Protein AF-E3FW60-F1 (afdb_monomer)

Solvent-accessible surface area (backbone atoms only — not comparable to full-atom values): 5239 Å² total; per-residue (Å²): 118,42,30,37,68,32,73,89,52,52,66,91,83,72,66,78,47,38,93,88,78,65,52,65,88,69,76,85,56,91,62,65,37,36,26,53,87,51,48,83,69,99,64,50,63,35,30,24,71,88,44,71,89,43,76,48,65,38,70,73,46,56,52,50,35,60,75,69,68,62,77,92,77,83,90,72,94,70,53,70,89

Foldseek 3Di:
DAWAWDPVQDDPPQDAADPVPRASPDDDGPATETAPVRDPDPDQWHAHPNHRVDIDGDPVVVVVCVVVVPDDDDDDDHHYD

InterPro domains:
  IPR011750 Myxococcus xanthus double-CXXCG motif [PF09535] (2-79)

Sequence (81 aa):
MEGRLHPDCFPSGYVQPCSRCGRSGLSLPKKRLLDTSSVQGPFDVFRLADFSTVVVCTERFSDACHRLGLDGVTFKPLPGV

Structure (mmCIF, N/CA/C/O backbone):
data_AF-E3FW60-F1
#
_entry.id   AF-E3FW60-F1
#
loop_
_atom_site.group_PDB
_atom_site.id
_atom_site.type_symbol
_atom_site.label_atom_id
_atom_site.label_alt_id
_atom_site.label_comp_id
_atom_site.label_asym_id
_atom_site.label_entity_id
_atom_site.label_seq_id
_atom_site.pdbx_PDB_ins_code
_atom_site.Cartn_x
_atom_site.Cartn_y
_atom_site.Cartn_z
_atom_site.occupancy
_atom_site.B_iso_or_equiv
_atom_site.auth_seq_id
_atom_site.auth_comp_id
_atom_site.auth_asym_id
_atom_site.auth_atom_id
_atom_site.pdbx_PDB_model_num
ATOM 1 N N . MET A 1 1 ? -3.237 12.830 -5.891 1.00 64.19 1 MET A N 1
ATOM 2 C CA . MET A 1 1 ? -3.650 12.002 -4.736 1.00 64.19 1 MET A CA 1
ATOM 3 C C . MET A 1 1 ? -3.133 10.589 -4.978 1.00 64.19 1 MET A C 1
ATOM 5 O O . MET A 1 1 ? -3.903 9.648 -5.136 1.00 64.19 1 MET A O 1
ATOM 9 N N . GLU A 1 2 ? -1.816 10.471 -5.131 1.00 78.44 2 GLU A N 1
ATOM 10 C CA . GLU A 1 2 ? -1.163 9.244 -5.584 1.00 78.44 2 GLU A CA 1
ATOM 11 C C . GLU A 1 2 ? 0.134 9.061 -4.800 1.00 78.44 2 GLU A C 1
ATOM 13 O O . GLU A 1 2 ? 0.775 10.050 -4.451 1.00 78.44 2 GLU A O 1
ATOM 18 N N . GLY A 1 3 ? 0.482 7.810 -4.514 1.00 87.50 3 GLY A N 1
ATOM 19 C CA . GLY A 1 3 ? 1.775 7.415 -3.956 1.00 87.50 3 GLY A CA 1
ATOM 20 C C . GLY A 1 3 ? 2.496 6.454 -4.898 1.00 87.50 3 GLY A C 1
ATOM 21 O O . GLY A 1 3 ? 1.955 6.061 -5.935 1.00 87.50 3 GLY A O 1
ATOM 22 N N . ARG A 1 4 ? 3.713 6.053 -4.547 1.00 90.94 4 ARG A N 1
ATOM 23 C CA . ARG A 1 4 ? 4.542 5.126 -5.329 1.00 90.94 4 ARG A CA 1
ATOM 24 C C . ARG A 1 4 ? 5.099 4.010 -4.459 1.00 90.94 4 ARG A C 1
ATOM 26 O O . ARG A 1 4 ? 5.166 4.130 -3.236 1.00 90.94 4 ARG A O 1
ATOM 33 N N . LEU A 1 5 ? 5.470 2.900 -5.095 1.00 91.12 5 LEU A N 1
ATOM 34 C CA . LEU A 1 5 ? 6.274 1.892 -4.405 1.00 91.12 5 LEU A CA 1
ATOM 35 C C . LEU A 1 5 ? 7.730 2.345 -4.362 1.00 91.12 5 LEU A C 1
ATOM 37 O O . LEU A 1 5 ? 8.231 2.927 -5.322 1.00 91.12 5 LEU A O 1
ATOM 41 N N . HIS A 1 6 ? 8.413 2.017 -3.270 1.00 91.00 6 HIS A N 1
ATOM 42 C CA . HIS A 1 6 ? 9.837 2.280 -3.132 1.00 91.00 6 HIS A CA 1
ATOM 43 C C . HIS A 1 6 ? 10.635 1.559 -4.238 1.00 91.00 6 HIS A C 1
ATOM 45 O O . HIS A 1 6 ? 10.310 0.403 -4.547 1.00 91.00 6 HIS A O 1
ATOM 51 N N . PRO A 1 7 ? 11.696 2.179 -4.798 1.00 87.50 7 PRO A N 1
ATOM 52 C CA . PRO A 1 7 ? 12.543 1.587 -5.837 1.00 87.50 7 PRO A CA 1
ATOM 53 C C . PRO A 1 7 ? 13.029 0.159 -5.541 1.00 87.50 7 PRO A C 1
ATOM 55 O O . PRO A 1 7 ? 13.078 -0.671 -6.445 1.00 87.50 7 PRO A O 1
ATOM 58 N N . ASP A 1 8 ? 13.284 -0.167 -4.271 1.00 89.31 8 ASP A N 1
ATOM 59 C CA . ASP A 1 8 ? 13.706 -1.507 -3.818 1.00 89.31 8 ASP A CA 1
ATOM 60 C C . ASP A 1 8 ? 12.680 -2.624 -4.080 1.00 89.31 8 ASP A C 1
ATOM 62 O O . ASP A 1 8 ? 12.988 -3.809 -3.934 1.00 89.31 8 ASP A O 1
ATOM 66 N N . CYS A 1 9 ? 11.439 -2.279 -4.429 1.00 88.38 9 CYS A N 1
ATOM 67 C CA . CYS A 1 9 ? 10.425 -3.257 -4.821 1.00 88.38 9 CYS A CA 1
ATOM 68 C C . CYS A 1 9 ? 10.596 -3.744 -6.267 1.00 88.38 9 CYS A C 1
ATOM 70 O O . CYS A 1 9 ? 9.907 -4.687 -6.670 1.00 88.38 9 CYS A O 1
ATOM 72 N N . PHE A 1 10 ? 11.473 -3.110 -7.048 1.00 85.06 10 PHE A N 1
ATOM 73 C CA . PHE A 1 10 ? 11.640 -3.361 -8.473 1.00 85.06 10 PHE A CA 1
ATOM 74 C C . PHE A 1 10 ? 12.973 -4.057 -8.789 1.00 85.06 10 PHE A C 1
ATOM 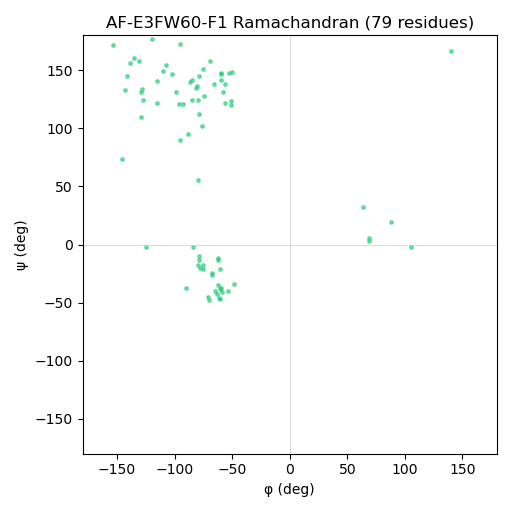76 O O . PHE A 1 10 ? 13.963 -3.851 -8.086 1.00 85.06 10 PHE A O 1
ATOM 83 N N . PRO A 1 11 ? 13.032 -4.885 -9.852 1.00 82.44 11 PRO A N 1
ATOM 84 C CA . PRO A 1 11 ? 14.289 -5.462 -10.319 1.00 82.44 11 PRO A CA 1
ATOM 85 C C . PRO A 1 11 ? 15.298 -4.375 -10.714 1.00 82.44 11 PRO A C 1
ATOM 87 O O . PRO A 1 11 ? 14.921 -3.335 -11.263 1.00 82.44 11 PRO A O 1
ATOM 90 N N . SER A 1 12 ? 16.588 -4.640 -10.496 1.00 76.25 12 SER A N 1
ATOM 91 C CA . SER A 1 12 ? 17.660 -3.770 -10.981 1.00 76.25 12 SER A CA 1
ATOM 92 C C . SER A 1 12 ? 17.581 -3.627 -12.507 1.00 76.25 12 SER A C 1
ATOM 94 O O . SER A 1 12 ? 17.441 -4.610 -13.232 1.00 76.25 12 SER A O 1
ATOM 96 N N . GLY A 1 13 ? 17.635 -2.386 -13.000 1.00 67.62 13 GLY A N 1
ATOM 97 C CA . GLY A 1 13 ? 17.475 -2.087 -14.428 1.00 67.62 13 GLY A CA 1
ATOM 98 C C . GLY A 1 13 ? 16.028 -1.879 -14.887 1.00 67.62 13 GLY A C 1
ATOM 99 O O . GLY A 1 13 ? 15.759 -1.973 -16.084 1.00 67.62 13 GLY A O 1
ATOM 100 N N . TYR A 1 14 ? 15.097 -1.595 -13.967 1.00 70.38 14 TYR A N 1
ATOM 101 C CA . TYR A 1 14 ? 13.729 -1.209 -14.314 1.00 70.38 14 TYR A CA 1
ATOM 102 C C . TYR A 1 14 ? 13.703 -0.066 -15.343 1.00 70.38 14 TYR A C 1
ATOM 104 O O . TYR A 1 14 ? 14.225 1.028 -15.119 1.00 70.38 14 TYR A O 1
ATOM 112 N N . VAL A 1 15 ? 13.085 -0.353 -16.487 1.00 64.88 15 VAL A N 1
ATOM 113 C CA . VAL A 1 15 ? 12.936 0.576 -17.605 1.00 64.88 15 VAL A CA 1
ATOM 114 C C . VAL A 1 15 ? 11.710 1.450 -17.361 1.00 64.88 15 VAL A C 1
ATOM 116 O O . VAL A 1 15 ? 10.685 0.981 -16.868 1.00 64.88 15 VAL A O 1
ATOM 119 N N . GLN A 1 16 ? 11.821 2.729 -17.722 1.00 68.69 16 GLN A N 1
ATOM 120 C CA . GLN A 1 16 ? 10.717 3.686 -17.666 1.00 68.69 16 GLN A CA 1
ATOM 121 C C . GLN A 1 16 ? 9.451 3.124 -18.348 1.00 68.69 16 GLN A C 1
ATOM 123 O O . GLN A 1 16 ? 9.569 2.369 -19.321 1.00 68.69 16 GLN A O 1
ATOM 128 N N . PRO A 1 17 ? 8.242 3.492 -17.878 1.00 77.12 17 PRO A N 1
ATOM 129 C CA . PRO A 1 17 ? 6.999 3.047 -18.497 1.00 77.12 17 PRO A CA 1
ATOM 130 C C . PRO A 1 17 ? 6.982 3.338 -20.001 1.00 77.12 17 PRO A C 1
ATOM 132 O O . PRO A 1 17 ? 7.547 4.333 -20.456 1.00 77.12 17 PRO A O 1
ATOM 135 N N . CYS A 1 18 ? 6.316 2.484 -20.783 1.00 79.44 18 CYS A N 1
ATOM 136 C CA . CYS A 1 18 ? 6.228 2.650 -22.232 1.00 79.44 18 CYS A CA 1
ATOM 137 C C . CYS A 1 18 ? 5.762 4.070 -22.592 1.00 79.44 18 CYS A C 1
ATOM 139 O O . CYS A 1 18 ? 4.663 4.469 -22.216 1.00 79.44 18 CYS A O 1
ATOM 141 N N . SER A 1 19 ? 6.541 4.804 -23.389 1.00 80.31 19 SER A N 1
ATOM 142 C CA . SER A 1 19 ? 6.216 6.186 -23.782 1.00 80.31 19 SER A CA 1
ATOM 143 C C . SER A 1 19 ? 4.900 6.317 -24.557 1.00 80.31 19 SER A C 1
ATOM 145 O O . SER A 1 19 ? 4.306 7.389 -24.591 1.00 80.31 19 SER A O 1
ATOM 147 N N . ARG A 1 20 ? 4.426 5.224 -25.169 1.00 84.44 20 ARG A N 1
ATOM 148 C CA . ARG A 1 20 ? 3.196 5.200 -25.967 1.00 84.44 20 ARG A CA 1
ATOM 149 C C . ARG A 1 20 ? 1.944 4.857 -25.161 1.00 84.44 20 ARG A C 1
ATOM 151 O O . ARG A 1 20 ? 0.879 5.378 -25.469 1.00 84.44 20 ARG A O 1
ATOM 158 N N . CYS A 1 21 ? 2.034 3.948 -24.188 1.00 83.50 21 CYS A N 1
ATOM 159 C CA . CYS A 1 21 ? 0.860 3.458 -23.448 1.00 83.50 21 CYS A CA 1
ATOM 160 C C . CYS A 1 21 ? 0.960 3.597 -21.923 1.00 83.50 21 CYS A C 1
ATOM 162 O O . CYS A 1 21 ? 0.028 3.214 -21.222 1.00 83.50 21 CYS A O 1
ATOM 164 N N . GLY A 1 22 ? 2.083 4.093 -2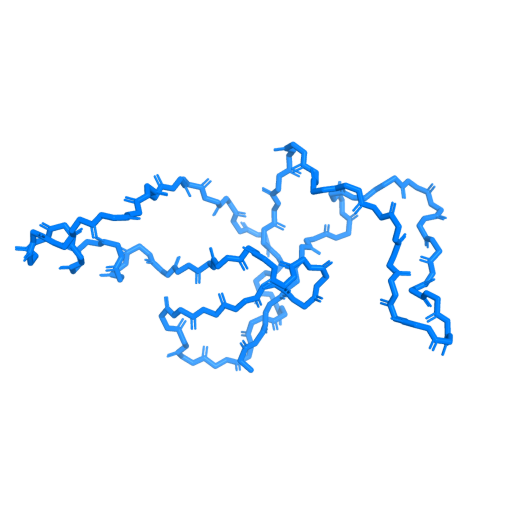1.401 1.00 76.38 22 GLY A N 1
ATOM 165 C CA . GLY A 1 22 ? 2.326 4.311 -19.974 1.00 76.38 22 GLY A CA 1
ATOM 166 C C . GLY A 1 22 ? 2.461 3.040 -19.134 1.00 76.38 22 GLY A C 1
ATOM 167 O O . GLY A 1 22 ? 2.591 3.136 -17.918 1.00 76.38 22 GLY A O 1
ATOM 168 N N . ARG A 1 23 ? 2.424 1.839 -19.732 1.00 77.69 23 ARG A N 1
ATOM 169 C CA . ARG A 1 23 ? 2.552 0.580 -18.981 1.00 77.69 23 ARG A CA 1
ATOM 170 C C . ARG A 1 23 ? 4.012 0.253 -18.690 1.00 77.69 23 ARG A C 1
ATOM 172 O O . ARG A 1 23 ? 4.846 0.277 -19.591 1.00 77.69 23 ARG A O 1
ATOM 179 N N . SER A 1 24 ? 4.277 -0.144 -17.451 1.00 76.56 24 SER A N 1
ATOM 180 C CA . SER A 1 24 ? 5.561 -0.684 -16.994 1.00 76.56 24 SER A CA 1
ATOM 181 C C . SER A 1 24 ? 5.762 -2.164 -17.347 1.00 76.56 24 SER A C 1
ATOM 183 O O . SER A 1 24 ? 6.879 -2.663 -17.302 1.00 76.56 24 SER A O 1
ATOM 185 N N . GLY A 1 25 ? 4.685 -2.888 -17.683 1.00 77.56 25 GLY A N 1
ATOM 186 C CA . GLY A 1 25 ? 4.732 -4.330 -17.963 1.00 77.56 25 GLY A CA 1
ATOM 187 C C . GLY A 1 25 ? 5.026 -5.197 -16.733 1.00 77.56 25 GLY A C 1
ATOM 188 O O . GLY A 1 25 ? 5.181 -6.409 -16.858 1.00 77.56 25 GLY A O 1
ATOM 189 N N . LEU A 1 26 ? 5.087 -4.593 -15.545 1.00 81.06 26 LEU A N 1
ATOM 190 C CA . LEU A 1 26 ? 5.372 -5.291 -14.305 1.00 81.06 26 LEU A CA 1
ATOM 191 C C . LEU A 1 26 ? 4.104 -5.867 -13.683 1.00 81.06 26 LEU A C 1
ATOM 193 O O . LEU A 1 26 ? 3.057 -5.223 -13.626 1.00 81.06 26 LEU A O 1
ATOM 197 N N . SER A 1 27 ? 4.232 -7.076 -13.147 1.00 86.06 27 SER A N 1
ATOM 198 C CA . SER A 1 27 ? 3.261 -7.599 -12.189 1.00 86.06 27 SER A CA 1
ATOM 199 C C . SER A 1 27 ? 3.470 -6.942 -10.828 1.00 86.06 27 SER A C 1
ATOM 201 O O . SER A 1 27 ? 4.594 -6.575 -10.483 1.00 86.06 27 SER A O 1
ATOM 203 N N . LEU A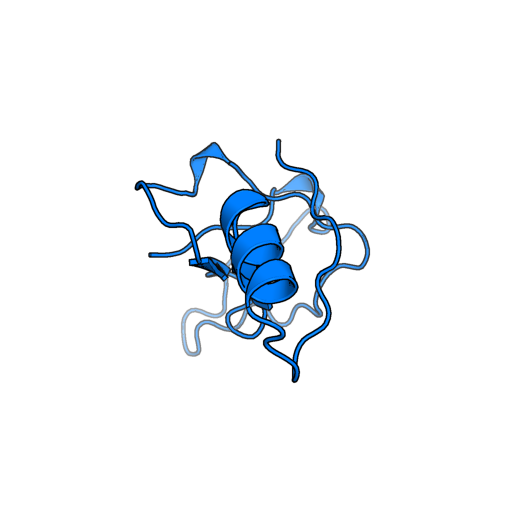 1 28 ? 2.399 -6.827 -10.038 1.00 87.12 28 LEU A N 1
ATOM 204 C CA . LEU A 1 28 ? 2.480 -6.284 -8.683 1.00 87.12 28 LEU A CA 1
ATOM 205 C C . LEU A 1 28 ? 3.501 -7.084 -7.844 1.00 87.12 28 LEU A C 1
ATOM 207 O O . LEU A 1 28 ? 3.311 -8.294 -7.669 1.00 87.12 28 LEU A O 1
ATOM 211 N N . PRO A 1 29 ? 4.549 -6.444 -7.288 1.00 88.00 29 PRO A N 1
ATOM 212 C CA . PRO A 1 29 ? 5.539 -7.132 -6.472 1.00 88.00 29 PRO A CA 1
ATOM 213 C C . PRO A 1 29 ? 4.925 -7.804 -5.237 1.00 88.00 29 PRO A C 1
ATOM 215 O O . PRO A 1 29 ? 3.957 -7.313 -4.641 1.00 88.00 29 PRO A O 1
ATOM 218 N N . LYS A 1 30 ? 5.508 -8.939 -4.828 1.00 86.88 30 LYS A N 1
ATOM 219 C CA . LYS A 1 30 ? 5.115 -9.649 -3.596 1.00 86.88 30 LYS A CA 1
ATOM 220 C C . LYS A 1 30 ? 5.523 -8.864 -2.350 1.00 86.88 30 LYS A C 1
ATOM 222 O O . LYS A 1 30 ? 4.703 -8.678 -1.455 1.00 86.88 30 LYS A O 1
ATOM 227 N N . LYS A 1 31 ? 6.775 -8.399 -2.314 1.00 88.19 31 LYS A N 1
ATOM 228 C CA . LYS A 1 31 ? 7.276 -7.468 -1.300 1.00 88.19 31 LYS A CA 1
ATOM 229 C C . LYS A 1 31 ? 6.935 -6.055 -1.755 1.00 88.19 31 LYS A C 1
ATOM 231 O O . LYS A 1 31 ? 7.279 -5.680 -2.870 1.00 88.19 31 LYS A O 1
ATOM 236 N N . ARG A 1 32 ? 6.234 -5.308 -0.908 1.00 91.56 32 ARG A N 1
ATOM 237 C CA . ARG A 1 32 ? 5.801 -3.941 -1.195 1.00 91.56 32 ARG A CA 1
ATOM 238 C C . ARG A 1 32 ? 6.211 -3.045 -0.044 1.00 91.56 32 ARG A C 1
ATOM 240 O O . ARG A 1 32 ? 5.975 -3.390 1.110 1.00 91.56 32 ARG A O 1
ATOM 247 N N . LEU A 1 33 ? 6.824 -1.930 -0.399 1.00 93.50 33 LEU A N 1
ATOM 248 C CA . LEU A 1 33 ? 7.225 -0.853 0.484 1.00 93.50 33 LEU A CA 1
ATOM 249 C C . LEU A 1 33 ? 6.633 0.417 -0.114 1.00 93.50 33 LEU A C 1
ATOM 251 O O . LEU A 1 33 ? 6.833 0.679 -1.301 1.00 93.50 33 LEU A O 1
ATOM 255 N N . LEU A 1 34 ? 5.854 1.148 0.673 1.00 92.44 34 LEU A N 1
ATOM 256 C CA . LEU A 1 34 ? 5.363 2.459 0.270 1.00 92.44 34 LEU A CA 1
ATOM 257 C C . LEU A 1 34 ? 6.519 3.456 0.368 1.00 92.44 34 LEU A C 1
ATOM 259 O O . LEU A 1 34 ? 7.138 3.550 1.422 1.00 92.44 34 LEU A O 1
ATOM 263 N N . ASP A 1 35 ? 6.774 4.206 -0.701 1.00 92.06 35 ASP A N 1
ATOM 264 C CA . ASP A 1 35 ? 7.638 5.384 -0.630 1.00 92.06 35 ASP A CA 1
ATOM 265 C C . ASP A 1 35 ? 6.849 6.516 0.036 1.00 92.06 35 ASP A C 1
ATOM 267 O O . ASP A 1 35 ? 5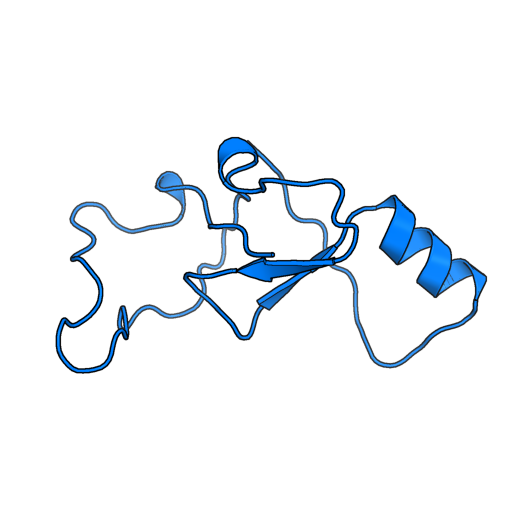.980 7.133 -0.589 1.00 92.06 35 ASP A O 1
ATOM 271 N N . THR A 1 36 ? 7.107 6.768 1.318 1.00 87.88 36 THR A N 1
ATOM 272 C CA . THR A 1 36 ? 6.347 7.767 2.082 1.00 87.88 36 THR A CA 1
ATOM 273 C C . THR A 1 36 ? 6.595 9.192 1.594 1.00 87.88 36 THR A C 1
ATOM 275 O O . THR A 1 36 ? 5.692 10.026 1.669 1.00 87.88 36 THR A O 1
ATOM 278 N N . SER A 1 37 ? 7.761 9.456 0.994 1.00 89.25 37 SER A N 1
ATOM 279 C CA . SER A 1 37 ? 8.104 10.758 0.411 1.00 89.25 37 SER A CA 1
ATOM 280 C C . SER A 1 37 ? 7.265 11.095 -0.828 1.00 89.25 37 SER A C 1
ATOM 282 O O . SER A 1 37 ? 7.041 12.268 -1.138 1.00 89.25 37 SER A O 1
ATOM 284 N N . SER A 1 38 ? 6.741 10.070 -1.510 1.00 87.75 38 SER A N 1
ATOM 285 C CA . SER A 1 38 ? 5.887 10.230 -2.690 1.00 87.75 38 SER A CA 1
ATOM 286 C C . SER A 1 38 ? 4.457 10.683 -2.364 1.00 87.75 38 SER A C 1
ATOM 288 O O . SER A 1 38 ? 3.751 11.177 -3.245 1.00 87.75 38 SER A O 1
ATOM 290 N N . VAL A 1 39 ? 4.012 10.539 -1.111 1.00 86.56 39 VAL A N 1
ATOM 291 C CA . VAL A 1 39 ? 2.640 10.852 -0.697 1.00 86.56 39 VAL A CA 1
ATOM 292 C C . VAL A 1 39 ? 2.549 12.320 -0.283 1.00 86.56 39 VAL A C 1
ATOM 294 O O . VAL A 1 39 ? 2.824 12.695 0.852 1.00 86.56 39 VAL A O 1
ATOM 297 N N . GLN A 1 40 ? 2.139 13.177 -1.216 1.00 77.38 40 GLN A N 1
ATOM 298 C CA . GLN A 1 40 ? 2.017 14.616 -0.968 1.00 77.38 40 GLN A CA 1
ATOM 299 C C . GLN A 1 40 ? 0.584 15.009 -0.583 1.00 77.38 40 GLN A C 1
ATOM 301 O O . GLN A 1 40 ? -0.227 15.332 -1.449 1.00 77.38 40 GLN A O 1
ATOM 306 N N . GLY A 1 41 ? 0.268 14.994 0.715 1.00 78.31 41 GLY A N 1
ATOM 307 C CA . GLY A 1 41 ? -0.976 15.550 1.268 1.00 78.31 41 GLY A CA 1
ATOM 308 C C . GLY A 1 41 ? -1.600 14.707 2.389 1.00 78.31 41 GLY A C 1
ATOM 309 O O . GLY A 1 41 ? -1.221 13.552 2.572 1.00 78.31 41 GLY A O 1
ATOM 310 N N . PRO A 1 42 ? -2.575 15.257 3.141 1.00 81.69 42 PRO A N 1
ATOM 311 C CA . PRO A 1 42 ? -3.231 14.576 4.260 1.00 81.69 42 PRO A CA 1
ATOM 312 C C . PRO A 1 42 ? -4.313 13.597 3.768 1.00 81.69 42 PRO A C 1
ATOM 314 O O . PRO A 1 42 ? -5.486 13.713 4.118 1.00 81.69 42 PRO A O 1
ATOM 317 N N . PHE A 1 43 ? -3.945 12.666 2.889 1.00 87.38 43 PHE A N 1
ATOM 318 C CA . PHE A 1 43 ? -4.884 11.715 2.304 1.00 87.38 43 PHE A CA 1
ATOM 319 C C . PHE A 1 43 ? -4.934 10.429 3.120 1.00 87.38 43 PHE A C 1
ATOM 321 O O . PHE A 1 43 ? -3.941 9.720 3.247 1.00 87.38 43 PHE A O 1
ATOM 328 N N . ASP A 1 44 ? -6.123 10.096 3.612 1.00 91.31 44 ASP A N 1
ATOM 329 C CA . ASP A 1 44 ? -6.372 8.813 4.268 1.00 91.31 44 ASP A CA 1
ATOM 330 C C . ASP A 1 44 ? -6.472 7.648 3.280 1.00 91.31 44 ASP A C 1
ATOM 332 O O . ASP A 1 44 ? -6.296 6.502 3.679 1.00 91.31 44 ASP A O 1
ATOM 336 N N . VAL A 1 45 ? -6.764 7.925 2.004 1.00 92.94 45 VAL A N 1
ATOM 337 C CA . VAL A 1 45 ? -6.896 6.927 0.935 1.00 92.94 45 VAL A CA 1
ATOM 338 C C . VAL A 1 45 ? -6.332 7.491 -0.363 1.00 92.94 45 VAL A C 1
ATOM 340 O O . VAL A 1 45 ? -6.655 8.613 -0.753 1.00 92.94 45 VAL A O 1
ATOM 343 N N . PHE A 1 46 ? -5.511 6.708 -1.054 1.00 93.00 46 PHE A N 1
ATOM 344 C CA . PHE A 1 46 ? -4.929 7.070 -2.345 1.00 93.00 46 PHE A CA 1
ATOM 345 C C . PHE A 1 46 ? -4.596 5.821 -3.171 1.00 93.00 46 PHE A C 1
ATOM 347 O O . PHE A 1 46 ? -4.690 4.686 -2.700 1.00 93.00 46 PHE A O 1
ATOM 354 N N . ARG A 1 47 ? -4.226 6.021 -4.437 1.00 91.31 47 ARG A N 1
ATOM 355 C CA . ARG A 1 47 ? -3.807 4.941 -5.344 1.00 91.31 47 ARG A CA 1
ATOM 356 C C . ARG A 1 47 ? -2.308 4.981 -5.589 1.00 91.31 47 A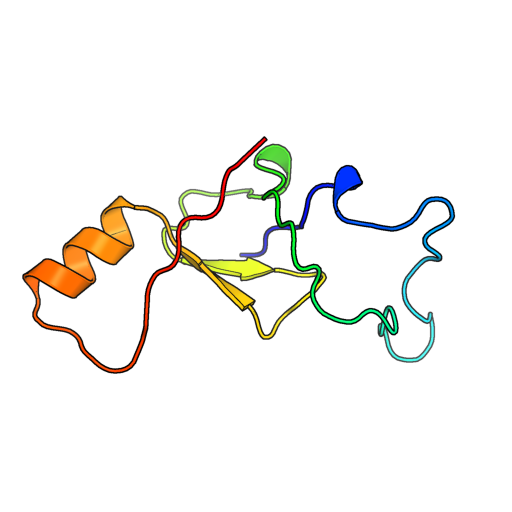RG A C 1
ATOM 358 O O . ARG A 1 47 ? -1.694 6.043 -5.512 1.00 91.31 47 ARG A O 1
ATOM 365 N N . LEU A 1 48 ? -1.727 3.832 -5.922 1.00 90.31 48 LEU A N 1
ATOM 366 C CA . LEU A 1 48 ? -0.346 3.791 -6.395 1.00 90.31 48 LEU A CA 1
ATOM 367 C C . LEU A 1 48 ? -0.287 4.192 -7.871 1.00 90.31 48 LEU A C 1
ATOM 369 O O . LEU A 1 48 ? -0.927 3.549 -8.700 1.00 90.31 48 LEU A O 1
ATOM 373 N N . ALA A 1 49 ? 0.506 5.208 -8.210 1.00 86.31 49 ALA A N 1
ATOM 374 C CA . ALA A 1 49 ? 0.686 5.644 -9.596 1.00 86.31 49 ALA A CA 1
ATOM 375 C C . ALA A 1 49 ? 1.261 4.514 -10.471 1.00 86.31 49 ALA A C 1
ATOM 377 O O . ALA A 1 49 ? 0.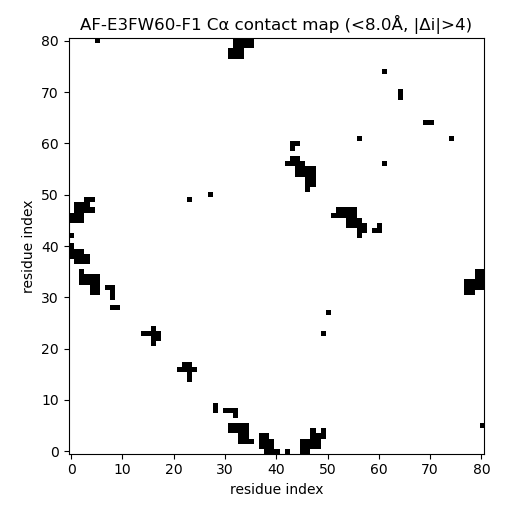844 4.329 -11.612 1.00 86.31 49 ALA A O 1
ATOM 378 N N . ASP A 1 50 ? 2.170 3.709 -9.911 1.00 83.88 50 ASP A N 1
ATOM 379 C CA . ASP A 1 50 ? 2.816 2.599 -10.623 1.00 83.88 50 ASP A CA 1
ATOM 380 C C . ASP A 1 50 ? 1.909 1.356 -10.739 1.00 83.88 50 ASP A C 1
ATOM 382 O O . ASP A 1 50 ? 2.124 0.504 -11.600 1.00 83.88 50 ASP A O 1
ATOM 386 N N . PHE A 1 51 ? 0.880 1.257 -9.883 1.00 87.62 51 PHE A N 1
ATOM 387 C CA . PHE A 1 51 ? -0.064 0.137 -9.809 1.00 87.62 51 PHE A CA 1
ATOM 388 C C . PHE A 1 51 ? -1.465 0.638 -9.435 1.00 87.62 51 PHE A C 1
ATOM 390 O O . PHE A 1 51 ? -1.936 0.430 -8.317 1.00 87.62 51 PHE A O 1
ATOM 397 N N . SER A 1 52 ? -2.154 1.281 -10.380 1.00 86.12 52 SER A N 1
ATOM 398 C CA . SER A 1 52 ? -3.420 2.004 -10.141 1.00 86.12 52 SER A CA 1
ATOM 399 C C . SER A 1 52 ? -4.599 1.147 -9.654 1.00 86.12 52 SER A C 1
ATOM 401 O O . SER A 1 52 ? -5.617 1.686 -9.208 1.00 86.12 52 SER A O 1
ATOM 403 N N . THR A 1 53 ? -4.469 -0.181 -9.721 1.00 87.88 53 THR A N 1
ATOM 404 C CA . THR A 1 53 ? -5.404 -1.161 -9.147 1.00 87.88 53 THR A CA 1
ATOM 405 C C . THR A 1 53 ? -5.229 -1.345 -7.640 1.00 87.88 53 THR A C 1
ATOM 407 O O . THR A 1 53 ? -6.074 -1.965 -7.002 1.00 87.88 53 THR A O 1
ATOM 410 N N . VAL A 1 54 ? -4.129 -0.858 -7.063 1.00 91.00 54 VAL A N 1
ATOM 411 C CA . VAL A 1 54 ? -3.834 -0.953 -5.633 1.00 91.00 54 VAL A CA 1
ATOM 412 C C . VAL A 1 54 ? -4.265 0.334 -4.947 1.00 91.00 54 VAL A C 1
ATOM 414 O O . VAL A 1 54 ? -3.786 1.424 -5.268 1.00 91.00 54 VAL A O 1
ATOM 417 N N . VAL A 1 55 ? -5.164 0.179 -3.980 1.00 93.38 55 VAL A N 1
ATOM 418 C CA . VAL A 1 55 ? -5.603 1.244 -3.079 1.00 93.38 55 VAL A CA 1
ATOM 419 C C . VAL A 1 55 ? -4.837 1.103 -1.770 1.00 93.38 55 VAL A C 1
ATOM 421 O O . VAL A 1 55 ? -4.743 0.007 -1.218 1.00 93.38 55 VAL A O 1
ATOM 424 N N . VAL A 1 56 ? -4.281 2.211 -1.297 1.00 93.94 56 VAL A N 1
ATOM 425 C CA . VAL A 1 56 ? -3.572 2.314 -0.023 1.00 93.94 56 VAL A CA 1
ATOM 426 C C . VAL A 1 56 ? -4.361 3.255 0.870 1.00 93.94 56 VAL A C 1
ATOM 428 O O . VAL A 1 56 ? -4.892 4.262 0.398 1.00 93.94 56 VAL A O 1
ATOM 431 N N . CYS A 1 57 ? -4.449 2.924 2.153 1.00 94.31 57 CYS A N 1
ATOM 432 C CA . CYS A 1 57 ? -5.074 3.774 3.148 1.00 94.31 57 CYS A CA 1
ATOM 433 C C . CYS A 1 57 ? -4.234 3.853 4.421 1.00 94.31 57 CYS A C 1
ATOM 435 O O . CYS A 1 57 ? -3.389 2.993 4.676 1.00 94.31 57 CYS A O 1
ATOM 437 N N . THR A 1 58 ? -4.478 4.888 5.216 1.00 93.69 58 THR A N 1
ATOM 438 C CA . THR A 1 58 ? -3.923 5.011 6.563 1.00 93.69 58 THR A CA 1
ATOM 439 C C . THR A 1 58 ? -4.562 3.982 7.497 1.00 93.69 58 THR A C 1
ATOM 441 O O . THR A 1 58 ? -5.683 3.519 7.270 1.00 93.69 58 THR A O 1
ATOM 444 N N . GLU A 1 59 ? -3.867 3.659 8.587 1.00 93.44 59 GLU A N 1
ATOM 445 C CA . GLU A 1 59 ? -4.400 2.797 9.651 1.00 93.44 59 GLU A CA 1
ATOM 446 C C . GLU A 1 59 ? -5.682 3.390 10.260 1.00 93.44 59 GLU A C 1
ATOM 448 O O . GLU A 1 59 ? -6.695 2.706 10.405 1.00 93.44 59 GLU A O 1
ATOM 453 N N . ARG A 1 60 ? -5.694 4.714 10.468 1.00 93.81 60 ARG A N 1
ATOM 454 C CA . ARG A 1 60 ? -6.869 5.459 10.940 1.00 93.81 60 ARG A CA 1
ATOM 455 C C . ARG A 1 60 ? -8.110 5.216 10.078 1.00 93.81 60 ARG A C 1
ATOM 457 O O . ARG A 1 60 ? -9.220 5.130 10.606 1.00 93.81 60 ARG A O 1
ATOM 464 N N . PHE A 1 61 ? -7.942 5.140 8.759 1.00 94.50 61 PHE A N 1
ATOM 465 C CA . PHE A 1 61 ? -9.044 4.880 7.840 1.00 94.50 61 PHE A CA 1
ATOM 466 C C . PHE A 1 61 ? -9.543 3.439 7.941 1.00 94.50 61 PHE A C 1
ATOM 468 O O . PHE A 1 61 ? -10.752 3.230 8.041 1.00 94.50 61 PHE A O 1
ATOM 475 N N . SER A 1 62 ? -8.637 2.453 7.973 1.00 95.50 62 SER A N 1
ATOM 476 C CA . SER A 1 62 ? -9.040 1.052 8.145 1.00 95.50 62 SER A CA 1
ATOM 477 C C . SER A 1 62 ? -9.768 0.828 9.470 1.00 95.50 62 SER A C 1
ATOM 479 O O . SER A 1 62 ? -10.782 0.134 9.497 1.00 95.50 62 SER A O 1
ATOM 481 N N . ASP A 1 63 ? -9.332 1.482 10.546 1.00 95.56 63 ASP A N 1
ATOM 482 C CA . ASP A 1 63 ? -9.993 1.406 11.851 1.00 95.56 63 ASP A CA 1
ATOM 483 C C . ASP A 1 63 ? -11.399 2.004 11.817 1.00 95.56 63 ASP A C 1
ATOM 485 O O . ASP A 1 63 ? -12.337 1.453 12.399 1.00 95.56 63 ASP A O 1
ATOM 489 N N . ALA A 1 64 ? -11.575 3.120 11.105 1.00 96.19 64 ALA A N 1
ATOM 490 C CA . ALA A 1 64 ? -12.889 3.713 10.903 1.00 96.19 64 ALA A CA 1
ATOM 491 C C . ALA A 1 64 ? -13.817 2.774 10.116 1.00 96.19 64 ALA A C 1
ATOM 493 O O . ALA A 1 64 ? -14.974 2.618 10.507 1.00 96.19 64 ALA A O 1
ATOM 494 N N . CYS A 1 65 ? -13.321 2.113 9.064 1.00 95.94 65 CYS A N 1
ATOM 495 C CA . CYS A 1 65 ? -14.087 1.114 8.314 1.00 95.94 65 CYS A CA 1
ATOM 496 C C . CYS A 1 65 ? -14.513 -0.063 9.197 1.00 95.94 65 CYS A C 1
ATOM 498 O O . CYS A 1 65 ? -15.692 -0.415 9.197 1.00 95.94 65 CYS A O 1
ATOM 500 N N . HIS A 1 66 ? -13.593 -0.616 9.995 1.00 94.69 66 HIS A N 1
ATOM 501 C CA . HIS A 1 66 ? -13.912 -1.701 10.924 1.00 94.69 66 HIS A CA 1
ATOM 502 C C . HIS A 1 66 ? -14.953 -1.275 11.965 1.00 94.69 66 HIS A C 1
ATOM 504 O O . HIS A 1 66 ? -15.928 -1.988 12.188 1.00 94.69 66 HIS A O 1
ATOM 510 N N . ARG A 1 67 ? -14.798 -0.089 12.570 1.00 96.25 67 ARG A N 1
ATOM 511 C CA . ARG A 1 67 ? -15.745 0.433 13.570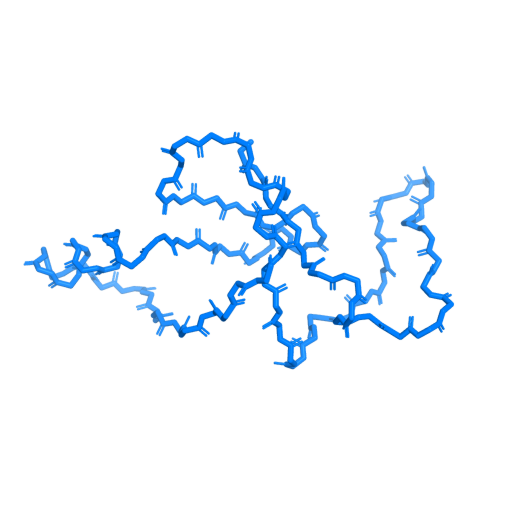 1.00 96.25 67 ARG A CA 1
ATOM 512 C C . ARG A 1 67 ? -17.147 0.650 13.000 1.00 96.25 67 ARG A C 1
ATOM 514 O O . ARG A 1 67 ? -18.126 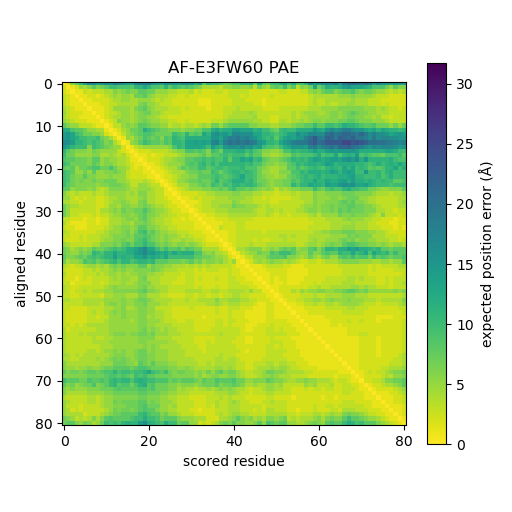0.493 13.721 1.00 96.25 67 ARG A O 1
ATOM 521 N N . LEU A 1 68 ? -17.239 1.045 11.733 1.00 96.56 68 LEU A N 1
ATOM 522 C CA . LEU A 1 68 ? -18.507 1.266 11.039 1.00 96.56 68 LEU A CA 1
ATOM 523 C C . LEU A 1 68 ? -19.112 -0.022 10.455 1.00 96.56 68 LEU A C 1
ATOM 525 O O . LEU A 1 68 ? -20.199 0.046 9.889 1.00 96.56 68 LEU A O 1
ATOM 529 N N . GLY A 1 69 ? -18.437 -1.172 10.579 1.00 94.00 69 GLY A N 1
ATOM 530 C CA . GLY A 1 69 ? -18.896 -2.439 10.004 1.00 94.00 69 GLY A CA 1
ATOM 531 C C . GLY A 1 69 ? -18.950 -2.415 8.475 1.00 94.00 69 GLY A C 1
ATOM 532 O O . GLY A 1 69 ? -19.849 -3.001 7.880 1.00 94.00 69 GLY A O 1
ATOM 533 N N . LEU A 1 70 ? -18.044 -1.668 7.833 1.00 93.81 70 LEU A N 1
ATOM 534 C CA . LEU A 1 70 ? -17.980 -1.596 6.377 1.00 93.81 70 LEU A CA 1
ATOM 535 C C . LEU A 1 70 ? -17.277 -2.837 5.823 1.00 93.81 70 LEU A C 1
ATOM 537 O O . LEU A 1 70 ? -16.067 -2.999 5.983 1.00 93.81 70 LEU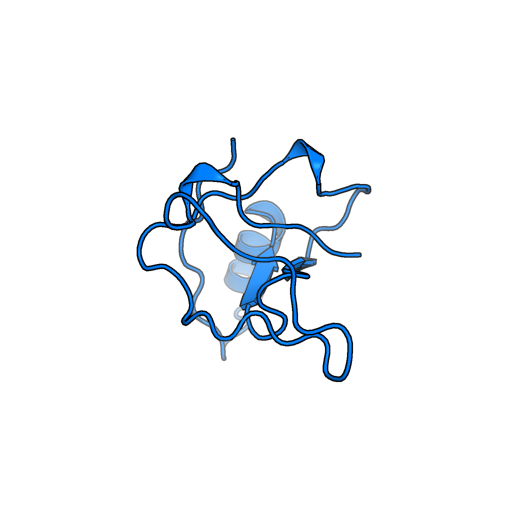 A O 1
ATOM 541 N N . ASP A 1 71 ? -18.046 -3.664 5.123 1.00 89.25 71 ASP A N 1
ATOM 542 C CA . ASP A 1 71 ? -17.566 -4.878 4.470 1.00 89.25 71 ASP A CA 1
ATOM 543 C C . ASP A 1 71 ? -17.225 -4.647 2.984 1.00 89.25 71 ASP A C 1
ATOM 545 O O . ASP A 1 71 ? -17.493 -3.594 2.402 1.00 89.25 71 ASP A O 1
ATOM 549 N N . GLY A 1 72 ? -16.631 -5.658 2.341 1.00 89.69 72 GLY A N 1
ATOM 550 C CA . GLY A 1 72 ? -16.354 -5.668 0.896 1.00 89.69 72 GLY A CA 1
ATOM 551 C C . GLY A 1 72 ? -14.888 -5.454 0.512 1.00 89.69 72 GLY A C 1
ATOM 552 O O . GLY A 1 72 ? -14.546 -5.548 -0.667 1.00 89.69 72 GLY A O 1
ATOM 553 N N . VAL A 1 73 ? -14.006 -5.229 1.489 1.00 91.31 73 VAL A N 1
ATOM 554 C CA . VAL A 1 73 ? -12.552 -5.152 1.286 1.00 91.31 73 VAL A CA 1
ATOM 555 C C . VAL A 1 73 ? -11.798 -5.875 2.400 1.00 91.31 73 VAL A C 1
ATOM 557 O O . VAL A 1 73 ? -12.295 -6.040 3.508 1.00 91.31 73 VAL A O 1
ATOM 560 N N . THR A 1 74 ? -10.570 -6.304 2.110 1.00 92.19 74 THR A N 1
ATOM 561 C CA . THR A 1 74 ? -9.646 -6.839 3.117 1.00 92.19 74 THR A CA 1
ATOM 562 C C . THR A 1 74 ? -8.441 -5.921 3.222 1.00 92.19 74 THR A C 1
ATOM 564 O O . THR A 1 74 ? -7.721 -5.728 2.239 1.00 92.19 74 THR A O 1
ATOM 567 N N . PHE A 1 75 ? -8.190 -5.399 4.418 1.00 93.81 75 PHE A N 1
ATOM 568 C CA . PHE A 1 75 ? -7.009 -4.592 4.698 1.00 93.81 75 PHE A CA 1
ATOM 569 C C . PHE A 1 75 ? -5.795 -5.494 4.939 1.00 93.81 75 PHE A C 1
ATOM 571 O O . PHE A 1 75 ? -5.881 -6.516 5.619 1.00 93.81 75 PHE A O 1
ATOM 578 N N . LYS A 1 76 ? -4.652 -5.133 4.350 1.00 93.25 76 LYS A N 1
ATOM 579 C CA . LYS A 1 76 ? -3.374 -5.829 4.541 1.00 93.25 76 LYS A CA 1
ATOM 580 C C . LYS A 1 76 ? -2.307 -4.803 4.918 1.00 93.25 76 LYS A C 1
ATOM 582 O O . LYS A 1 76 ? -2.227 -3.789 4.225 1.00 93.25 76 LYS A O 1
ATOM 587 N N . PRO A 1 77 ? -1.475 -5.065 5.943 1.00 93.00 77 PRO A N 1
ATOM 588 C CA . PRO A 1 77 ? -0.398 -4.156 6.315 1.00 93.00 77 PRO A CA 1
ATOM 589 C C . PRO A 1 77 ? 0.541 -3.869 5.140 1.00 93.00 77 PRO A C 1
ATOM 591 O O . PRO A 1 77 ? 0.910 -4.777 4.388 1.00 93.00 77 PRO A O 1
ATOM 594 N N . LEU A 1 78 ? 0.939 -2.604 5.008 1.00 93.38 78 LEU A N 1
ATOM 595 C CA . LEU A 1 78 ? 1.912 -2.139 4.028 1.00 93.38 78 LEU A CA 1
ATOM 596 C C . LEU A 1 78 ? 2.980 -1.309 4.756 1.00 93.38 78 LEU A C 1
ATOM 598 O O . LEU A 1 78 ? 2.665 -0.215 5.220 1.00 93.38 78 LEU A O 1
ATOM 602 N N . PRO A 1 79 ? 4.221 -1.804 4.881 1.00 92.50 79 PRO A N 1
ATOM 603 C CA . PRO A 1 79 ? 5.298 -1.024 5.480 1.00 92.50 79 PRO A CA 1
ATOM 604 C C . PRO A 1 79 ? 5.646 0.194 4.613 1.00 92.50 79 PRO A C 1
ATOM 606 O O . PRO A 1 79 ? 5.710 0.089 3.385 1.00 92.50 79 PRO A O 1
ATOM 609 N N . GLY A 1 80 ? 5.874 1.335 5.262 1.00 87.12 80 GLY A N 1
ATOM 610 C CA . GLY A 1 80 ? 6.396 2.554 4.643 1.00 87.12 80 GLY A CA 1
ATOM 611 C C . GLY A 1 80 ? 7.876 2.741 4.950 1.00 87.12 80 GLY A C 1
ATOM 612 O O . GLY A 1 80 ? 8.334 2.347 6.025 1.00 87.12 80 GLY A O 1
ATOM 613 N N . VAL A 1 81 ? 8.596 3.322 3.993 1.00 83.44 81 VAL A N 1
ATOM 614 C CA . VAL A 1 81 ? 10.003 3.731 4.105 1.00 83.44 81 VAL A CA 1
ATOM 615 C C . VAL A 1 81 ? 10.187 5.177 3.671 1.00 83.44 81 VAL A C 1
ATOM 617 O O . VAL A 1 81 ? 9.304 5.703 2.945 1.00 83.44 81 VAL A O 1
#

Secondary structure (DSSP, 8-state):
-EEEE-GGGS-TTPPPPPTTT----PPPPSS--EEGGG--S--SEEEETTEEEEEEE-HHHHHHHHHTT--S-------B-

Mean predicted aligned error: 5.08 Å

Radius of gyration: 14.11 Å; Cα contacts (8 Å, |Δi|>4): 97; chains: 1; bounding box: 37×25×40 Å

Organism: Stigmatella aurantiaca (strain DW4/3-1) (NCBI:txid378806)

pLDDT: mean 87.11, std 7.56, range [64.19, 96.56]

Nearest PDB structures (foldseek):
  6a4c-assembly1_A  TM=5.402E-01  e=1.237E+00  Myxococcus xanthus DK 1622